Protein AF-A0AAX2IP68-F1 (afdb_monomer)

Secondary structure (DSSP, 8-state):
--HHHHHHHHHHHHHHHT---HHHHHHHHHHHHHHT-----PPPHHHHHHHHHHHHHHHTT----HHHHHHHHHHHHHT-

Solvent-accessible surface area (backbone atoms only — not comparable to full-atom values): 4883 Å² total; per-residue (Å²): 135,54,74,66,56,53,52,53,53,52,52,51,52,54,56,58,72,71,59,80,57,64,67,61,54,49,52,55,48,54,51,50,54,56,76,65,49,81,69,76,86,76,76,52,69,71,57,50,52,50,51,54,48,53,53,50,29,57,76,69,66,65,65,78,52,74,66,58,50,50,52,53,51,54,49,61,65,69,76,109

Mean predicted aligned error: 9.47 Å

Organism: NCBI:txid246

Structure (mmCIF, N/CA/C/O backbone):
data_AF-A0AAX2IP68-F1
#
_entry.id   AF-A0AAX2IP68-F1
#
loop_
_atom_site.group_PDB
_atom_site.id
_atom_site.type_symbol
_atom_site.label_atom_id
_atom_site.label_alt_id
_atom_site.label_comp_id
_atom_site.label_asym_id
_atom_site.label_entity_id
_atom_site.label_seq_id
_atom_site.pdbx_PDB_ins_code
_atom_site.Cartn_x
_atom_site.Cartn_y
_atom_site.Cartn_z
_atom_site.occupancy
_atom_site.B_iso_or_equiv
_atom_site.auth_seq_id
_atom_site.auth_comp_id
_atom_site.auth_asym_id
_atom_site.auth_atom_id
_atom_site.pdbx_PDB_model_num
ATOM 1 N N . MET A 1 1 ? 8.711 26.628 -11.287 1.00 63.94 1 MET A N 1
ATOM 2 C CA . MET A 1 1 ? 9.857 25.740 -11.542 1.00 63.94 1 MET A CA 1
ATOM 3 C C . MET A 1 1 ? 11.120 26.574 -11.478 1.00 63.94 1 MET A C 1
ATOM 5 O O . MET A 1 1 ? 11.203 27.569 -12.193 1.00 63.94 1 MET A O 1
ATOM 9 N N . SER A 1 2 ? 12.040 26.242 -10.579 1.00 90.75 2 SER A N 1
ATOM 10 C CA . SER A 1 2 ? 13.324 26.932 -10.442 1.00 90.75 2 SER A CA 1
ATOM 11 C C . SER A 1 2 ? 14.317 26.485 -11.522 1.00 90.75 2 SER A C 1
ATOM 13 O O . SER A 1 2 ? 14.196 25.401 -12.094 1.00 90.75 2 SER A O 1
ATOM 15 N N . THR A 1 3 ? 15.337 27.301 -11.795 1.00 90.25 3 THR A N 1
ATOM 16 C CA . THR A 1 3 ? 16.428 26.935 -12.716 1.00 90.25 3 THR A CA 1
ATOM 17 C C . THR A 1 3 ? 17.141 25.651 -12.276 1.00 90.25 3 THR A C 1
ATOM 19 O O . THR A 1 3 ? 17.528 24.842 -13.115 1.00 90.25 3 THR A O 1
ATOM 22 N N . SER A 1 4 ? 17.258 25.424 -10.961 1.00 92.38 4 SER A N 1
ATOM 23 C CA . SER A 1 4 ? 17.836 24.197 -10.402 1.00 92.38 4 SER A CA 1
ATOM 24 C C . SER A 1 4 ? 16.973 22.970 -10.694 1.00 92.38 4 SER A C 1
ATOM 26 O O . SER A 1 4 ? 17.495 21.944 -11.119 1.00 92.38 4 SER A O 1
ATOM 28 N N . GLU A 1 5 ? 15.652 23.071 -10.524 1.00 93.50 5 GLU A N 1
ATOM 29 C CA . GLU A 1 5 ? 14.720 21.976 -10.832 1.00 93.50 5 GLU A CA 1
ATOM 30 C C . GLU A 1 5 ? 14.759 21.598 -12.316 1.00 93.50 5 GLU A C 1
ATOM 32 O O . GLU A 1 5 ? 14.772 20.417 -12.663 1.00 93.50 5 GLU A O 1
ATOM 37 N N . LEU A 1 6 ? 14.820 22.597 -13.203 1.00 94.44 6 LEU A N 1
ATOM 38 C CA . LEU A 1 6 ? 14.922 22.359 -14.641 1.00 94.44 6 LEU A CA 1
ATOM 39 C C . LEU A 1 6 ? 16.226 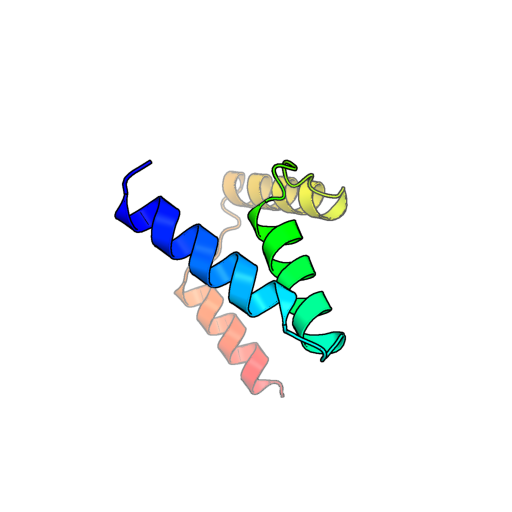21.633 -14.999 1.00 94.44 6 LEU A C 1
ATOM 41 O O . LEU 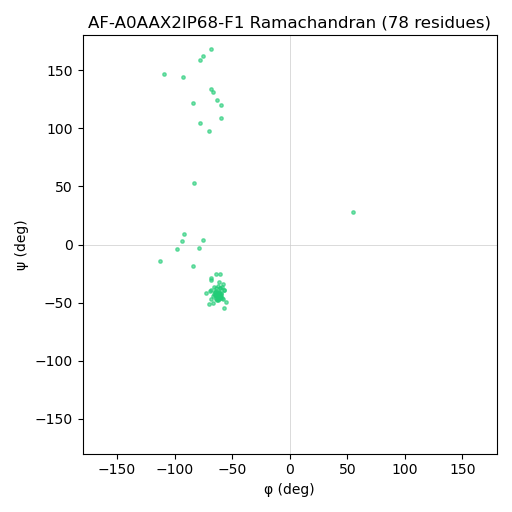A 1 6 ? 16.203 20.673 -15.769 1.00 94.44 6 LEU A O 1
ATOM 45 N N . GLN A 1 7 ? 17.348 22.057 -14.413 1.00 95.50 7 GLN A N 1
ATOM 46 C CA . GLN A 1 7 ? 18.646 21.427 -14.644 1.00 95.50 7 GLN A CA 1
ATOM 47 C C . GLN A 1 7 ? 18.664 19.971 -14.165 1.00 95.50 7 GLN A C 1
ATOM 49 O O . GLN A 1 7 ? 19.1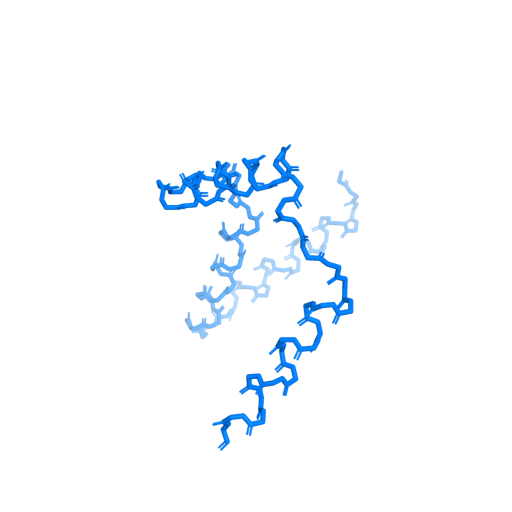60 19.099 -14.876 1.00 95.50 7 GLN A O 1
ATOM 54 N N . MET A 1 8 ? 18.081 19.695 -12.995 1.00 95.44 8 MET A N 1
ATOM 55 C CA . MET A 1 8 ? 17.949 18.333 -12.468 1.00 95.44 8 MET A CA 1
ATOM 56 C C . MET A 1 8 ? 17.111 17.449 -13.395 1.00 95.44 8 MET A C 1
ATOM 58 O O . MET A 1 8 ? 17.492 16.314 -13.679 1.00 95.44 8 MET A O 1
ATOM 62 N N . LYS A 1 9 ? 15.998 17.977 -13.920 1.00 93.75 9 LYS A N 1
ATOM 63 C CA . LYS A 1 9 ? 15.146 17.249 -14.867 1.00 93.75 9 LYS A CA 1
ATOM 64 C C . LYS A 1 9 ? 15.893 16.908 -16.159 1.00 93.75 9 LYS A C 1
ATOM 66 O O . LYS A 1 9 ? 15.786 15.784 -16.643 1.00 93.75 9 LYS A O 1
ATOM 71 N N . LEU A 1 10 ? 16.655 17.855 -16.707 1.00 96.62 10 LEU A N 1
ATOM 72 C CA . LEU A 1 10 ? 17.444 17.642 -17.923 1.00 96.62 10 LEU A CA 1
ATOM 73 C C . LEU A 1 10 ? 18.566 16.614 -17.717 1.00 96.62 10 LEU A C 1
ATOM 75 O O . LEU A 1 10 ? 18.751 15.749 -18.571 1.00 96.62 10 LEU A O 1
ATOM 79 N N . ASP A 1 11 ? 19.278 16.666 -16.585 1.00 96.44 11 ASP A N 1
ATOM 80 C CA . ASP A 1 11 ? 20.313 15.674 -16.254 1.00 96.44 11 ASP A CA 1
ATOM 81 C C . ASP A 1 11 ? 19.723 14.260 -16.165 1.00 96.44 11 ASP A C 1
ATOM 83 O O . ASP A 1 11 ? 20.258 13.319 -16.753 1.00 96.44 11 ASP A O 1
ATOM 87 N N . LEU A 1 12 ? 18.569 14.116 -15.508 1.00 94.31 12 LEU A N 1
ATOM 88 C CA . LEU A 1 12 ? 17.884 12.832 -15.385 1.00 94.31 12 LEU A CA 1
ATOM 89 C C . LEU A 1 12 ? 17.456 12.270 -16.749 1.00 94.31 12 LEU A C 1
ATOM 91 O O . LEU A 1 12 ? 17.705 11.097 -17.027 1.00 94.31 12 LEU A O 1
ATOM 95 N N . ILE A 1 13 ? 16.866 13.100 -17.618 1.00 95.00 13 ILE A N 1
ATOM 96 C CA . ILE A 1 13 ? 16.473 12.696 -18.979 1.00 95.00 13 ILE A CA 1
ATOM 97 C C . ILE A 1 13 ? 17.688 12.186 -19.758 1.00 95.00 13 ILE A C 1
ATOM 99 O O . ILE A 1 13 ? 17.626 11.114 -20.361 1.00 95.00 13 ILE A O 1
ATOM 103 N N . ASN A 1 14 ? 18.806 12.915 -19.706 1.00 96.38 14 ASN A N 1
ATOM 104 C CA . ASN A 1 14 ? 20.026 12.519 -20.403 1.00 96.38 14 ASN A CA 1
ATOM 105 C C . ASN A 1 14 ? 20.559 11.177 -19.890 1.00 96.38 14 ASN A C 1
ATOM 107 O O . ASN A 1 14 ? 20.875 10.304 -20.698 1.00 96.38 14 ASN A O 1
ATOM 111 N N . ARG A 1 15 ? 20.600 10.970 -18.568 1.00 94.31 15 ARG A N 1
ATOM 112 C CA . ARG A 1 15 ? 21.030 9.693 -1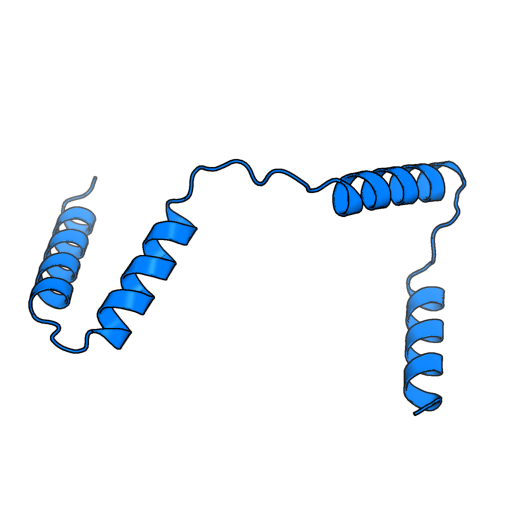7.975 1.00 94.31 15 ARG A CA 1
ATOM 113 C C . ARG A 1 15 ? 20.148 8.531 -18.409 1.00 94.31 15 ARG A C 1
ATOM 115 O O . ARG A 1 15 ? 20.677 7.490 -18.781 1.00 94.31 15 ARG A O 1
ATOM 122 N N . ILE A 1 16 ? 18.827 8.710 -18.399 1.00 93.81 16 ILE A N 1
ATOM 123 C CA . ILE A 1 16 ? 17.888 7.671 -18.834 1.00 93.81 16 ILE A CA 1
ATOM 124 C C . ILE A 1 16 ? 18.079 7.365 -20.325 1.00 93.81 16 ILE A C 1
ATOM 126 O O . ILE A 1 16 ? 18.075 6.200 -20.708 1.00 93.81 16 ILE A O 1
ATOM 130 N N . SER A 1 17 ? 18.307 8.385 -21.159 1.00 94.12 17 SER A N 1
ATOM 131 C CA . SER A 1 17 ? 18.428 8.214 -22.615 1.00 94.12 17 SER A CA 1
ATOM 132 C C . SER A 1 17 ? 19.619 7.358 -23.061 1.00 94.12 17 SER A C 1
ATOM 134 O O . SER A 1 17 ? 19.569 6.769 -24.137 1.00 94.12 17 SER A O 1
ATOM 136 N N . ILE A 1 18 ? 20.677 7.279 -22.245 1.00 96.25 18 ILE A N 1
ATOM 137 C CA . ILE A 1 18 ? 21.883 6.492 -22.542 1.00 96.25 18 ILE A CA 1
ATOM 138 C C . ILE A 1 18 ? 21.888 5.113 -21.865 1.00 96.25 18 ILE A C 1
ATOM 140 O O . ILE A 1 18 ? 22.830 4.342 -22.061 1.00 96.25 18 ILE A O 1
ATOM 144 N N . LEU A 1 19 ? 20.877 4.794 -21.044 1.00 95.00 19 LEU A N 1
ATOM 145 C CA . LEU A 1 19 ? 20.744 3.466 -20.446 1.00 95.00 19 LEU A CA 1
ATOM 146 C C . LEU A 1 19 ? 20.421 2.436 -21.532 1.00 95.00 19 LEU A C 1
ATOM 148 O O . LEU A 1 19 ? 19.524 2.632 -22.343 1.00 95.00 19 LEU A O 1
ATOM 152 N N . ASN A 1 20 ? 21.126 1.304 -21.492 1.00 94.00 20 ASN A N 1
ATOM 153 C CA . ASN A 1 20 ? 20.903 0.178 -22.405 1.00 94.00 20 ASN A CA 1
ATOM 154 C C . ASN A 1 20 ? 20.348 -1.070 -21.696 1.00 94.00 20 ASN A C 1
ATOM 156 O O . ASN A 1 20 ? 19.883 -1.996 -22.358 1.00 94.00 20 ASN A O 1
ATOM 160 N N . ASP A 1 21 ? 20.397 -1.122 -20.358 1.00 96.31 21 ASP A N 1
ATOM 161 C CA . ASP A 1 21 ? 19.826 -2.238 -19.601 1.00 96.31 21 ASP A CA 1
ATOM 162 C C . ASP A 1 21 ? 18.306 -2.075 -19.511 1.00 96.31 21 ASP A C 1
ATOM 164 O O . ASP A 1 21 ? 17.776 -1.262 -18.750 1.00 96.31 21 ASP A O 1
ATOM 168 N N . THR A 1 22 ? 17.601 -2.874 -20.304 1.00 94.50 22 THR A N 1
ATOM 169 C CA . THR A 1 22 ? 16.138 -2.871 -20.384 1.00 94.50 22 THR A CA 1
ATOM 170 C C . THR A 1 22 ? 15.459 -3.198 -19.056 1.00 94.50 22 THR A C 1
ATOM 172 O O . THR A 1 22 ? 14.334 -2.749 -18.841 1.00 94.50 22 THR A O 1
ATOM 175 N N . ARG A 1 23 ? 16.125 -3.919 -18.142 1.00 96.62 23 ARG A N 1
ATOM 176 C CA . ARG A 1 23 ? 15.585 -4.211 -16.805 1.00 96.62 23 ARG A CA 1
ATOM 177 C C . ARG A 1 23 ? 15.519 -2.943 -15.963 1.00 96.62 23 ARG A C 1
ATOM 179 O O . ARG A 1 23 ? 14.468 -2.638 -15.416 1.00 96.62 23 ARG A O 1
ATOM 186 N N . ILE A 1 24 ? 16.599 -2.158 -15.958 1.00 95.06 24 ILE A N 1
ATOM 187 C CA . ILE A 1 24 ? 16.665 -0.885 -15.227 1.00 95.06 24 ILE A CA 1
ATOM 188 C C . ILE A 1 24 ? 15.652 0.115 -15.801 1.00 95.06 24 ILE A C 1
ATOM 190 O O . ILE A 1 24 ? 14.937 0.777 -15.054 1.00 95.06 24 ILE A O 1
ATOM 194 N N . ILE A 1 25 ? 15.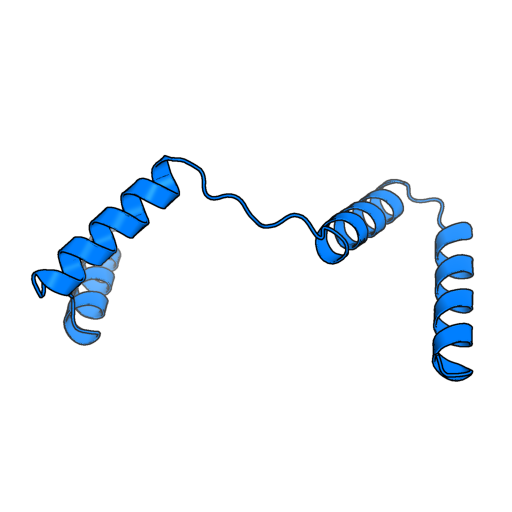543 0.203 -17.131 1.00 94.56 25 ILE A N 1
ATOM 195 C CA . ILE A 1 25 ? 14.559 1.081 -17.789 1.00 94.56 25 ILE A CA 1
ATOM 196 C C . ILE A 1 25 ? 13.131 0.701 -17.380 1.00 94.56 25 ILE A C 1
ATOM 198 O O . ILE A 1 25 ? 12.307 1.578 -17.123 1.00 94.56 25 ILE A O 1
ATOM 202 N N . LYS A 1 26 ? 12.840 -0.602 -17.306 1.00 96.00 26 LYS A N 1
ATOM 203 C CA . LYS A 1 26 ? 11.533 -1.106 -16.886 1.00 96.00 26 LYS A CA 1
ATOM 204 C C . LYS A 1 26 ? 11.223 -0.733 -15.434 1.00 96.00 26 LYS A C 1
ATOM 206 O O . LYS A 1 26 ? 10.134 -0.231 -15.187 1.00 96.00 26 LYS A O 1
ATOM 211 N N . GLU A 1 27 ? 12.166 -0.912 -14.515 1.00 95.81 27 GLU A N 1
ATOM 212 C CA . GLU A 1 27 ? 11.982 -0.547 -13.102 1.00 95.81 27 GLU A CA 1
ATOM 213 C C . GLU A 1 27 ? 11.740 0.960 -12.922 1.00 95.81 27 GLU A C 1
ATOM 215 O O . GLU A 1 27 ? 10.818 1.358 -12.214 1.00 95.81 27 GLU A O 1
ATOM 220 N N . ILE A 1 28 ? 12.507 1.810 -13.620 1.00 94.31 28 ILE A N 1
ATOM 221 C CA . ILE A 1 28 ? 12.296 3.269 -13.606 1.00 94.31 28 ILE A CA 1
ATOM 222 C C . ILE A 1 28 ? 10.895 3.613 -14.121 1.00 94.31 28 ILE A C 1
ATOM 224 O O . ILE A 1 28 ? 10.218 4.463 -13.546 1.00 94.31 28 ILE A O 1
ATOM 228 N N . LYS A 1 29 ? 10.452 2.955 -15.198 1.00 93.31 29 LYS A N 1
ATOM 229 C CA . LYS A 1 29 ? 9.112 3.158 -15.753 1.00 93.31 29 LYS A CA 1
ATOM 230 C C . LYS A 1 29 ? 8.027 2.752 -14.756 1.00 93.31 29 LYS A C 1
ATOM 232 O O . LYS A 1 29 ? 7.105 3.526 -14.556 1.00 93.31 29 LYS A O 1
ATOM 237 N N . GLU A 1 30 ? 8.132 1.578 -14.139 1.00 93.88 30 GLU A N 1
ATOM 238 C CA . GLU A 1 30 ? 7.146 1.092 -13.164 1.00 93.88 30 GLU A CA 1
ATOM 239 C C . GLU A 1 30 ? 7.050 2.014 -11.943 1.00 93.88 30 GLU A C 1
ATOM 241 O O . GLU A 1 30 ? 5.946 2.326 -11.505 1.00 93.88 30 GLU A O 1
ATOM 246 N N . LEU A 1 31 ? 8.185 2.513 -11.444 1.00 93.75 31 LEU A N 1
ATOM 247 C CA . LEU A 1 31 ? 8.205 3.492 -10.360 1.00 93.75 31 LEU A CA 1
ATOM 248 C C . LEU A 1 31 ? 7.509 4.799 -10.760 1.00 93.75 31 LEU A C 1
ATOM 250 O O . LEU A 1 31 ? 6.678 5.304 -10.014 1.00 93.75 31 LEU A O 1
ATOM 254 N N . LEU A 1 32 ? 7.833 5.348 -11.935 1.00 92.31 32 LEU A N 1
ATOM 255 C CA . LEU A 1 32 ? 7.206 6.582 -12.415 1.00 92.31 32 LEU A CA 1
ATOM 256 C C . LEU A 1 32 ? 5.712 6.396 -12.677 1.00 92.31 32 LEU A C 1
ATOM 258 O O . LEU A 1 32 ? 4.936 7.274 -12.324 1.00 92.31 32 LEU A O 1
ATOM 262 N N . ASP A 1 33 ? 5.309 5.269 -13.264 1.00 90.75 33 ASP A N 1
ATOM 263 C CA . ASP A 1 33 ? 3.901 4.945 -13.484 1.00 90.75 33 ASP A CA 1
ATOM 264 C C . ASP A 1 33 ? 3.142 4.857 -12.158 1.00 90.75 33 ASP A C 1
ATOM 266 O O . ASP A 1 33 ? 2.001 5.292 -12.111 1.00 90.75 33 ASP A O 1
ATOM 270 N N . PHE A 1 34 ? 3.761 4.318 -11.100 1.00 88.00 34 PHE A N 1
ATOM 271 C CA . PHE A 1 34 ? 3.172 4.218 -9.764 1.00 88.00 34 PHE A CA 1
ATOM 272 C C . PHE A 1 34 ? 3.044 5.582 -9.074 1.00 88.00 34 PHE A C 1
ATOM 274 O O . PHE A 1 34 ? 1.964 5.933 -8.609 1.00 88.00 34 PHE A O 1
ATOM 281 N N . GLU A 1 35 ? 4.124 6.364 -9.023 1.00 89.31 35 GLU A N 1
ATOM 282 C CA . GLU A 1 35 ? 4.144 7.674 -8.349 1.00 89.31 35 GLU A CA 1
ATOM 283 C C . GLU A 1 35 ? 3.276 8.716 -9.068 1.00 89.31 35 GLU A C 1
ATOM 285 O O . GLU A 1 35 ? 2.734 9.628 -8.445 1.00 89.31 35 GLU A O 1
ATOM 290 N N . LEU A 1 36 ? 3.155 8.595 -10.393 1.00 88.81 36 LEU A N 1
ATOM 291 C CA . LEU A 1 36 ? 2.309 9.453 -11.221 1.00 88.81 36 LEU A CA 1
ATOM 292 C C . LEU A 1 36 ? 0.916 8.855 -11.447 1.00 88.81 36 LEU A C 1
ATOM 294 O O . LEU A 1 36 ? 0.128 9.451 -12.187 1.00 88.81 36 LEU A O 1
ATOM 298 N N . ASP A 1 37 ? 0.599 7.699 -10.850 1.00 86.75 37 ASP A N 1
ATOM 299 C CA . ASP A 1 37 ? -0.752 7.158 -10.925 1.00 86.75 37 ASP A CA 1
ATOM 300 C C . ASP A 1 37 ? -1.677 8.036 -10.079 1.00 86.75 37 ASP A C 1
ATOM 302 O O . ASP A 1 37 ? -1.788 7.896 -8.864 1.00 86.75 37 ASP A O 1
ATOM 306 N N . GLU A 1 38 ? -2.380 8.954 -10.736 1.00 76.56 38 GLU A N 1
ATOM 307 C CA . GLU A 1 38 ? -3.424 9.767 -10.107 1.00 76.56 38 GLU A CA 1
ATOM 308 C C . GLU A 1 38 ? -4.719 8.969 -9.871 1.00 76.56 38 GLU A C 1
ATOM 310 O O . GLU A 1 38 ? -5.732 9.531 -9.441 1.00 76.56 38 GLU A O 1
ATOM 315 N N . LYS A 1 39 ? -4.738 7.660 -10.173 1.00 75.62 39 LYS A N 1
ATOM 316 C CA . LYS A 1 39 ? -5.920 6.836 -9.928 1.00 75.62 39 LYS A CA 1
ATOM 317 C C . LYS A 1 39 ? -6.218 6.789 -8.434 1.00 75.62 39 LYS A C 1
ATOM 319 O O . LYS A 1 39 ? -5.412 6.361 -7.611 1.00 75.62 39 LYS A O 1
ATOM 324 N N . VAL A 1 40 ? -7.443 7.177 -8.096 1.00 75.00 40 VAL A N 1
ATOM 325 C CA . VAL A 1 40 ? -8.012 6.916 -6.777 1.00 75.00 40 VAL A CA 1
ATOM 326 C C . VAL A 1 40 ? -8.031 5.403 -6.587 1.00 75.00 40 VAL A C 1
ATOM 328 O O . VAL A 1 40 ? -8.648 4.689 -7.375 1.00 75.00 40 VAL A O 1
ATOM 331 N N . TYR A 1 41 ? -7.345 4.913 -5.554 1.00 78.94 41 TYR A N 1
ATOM 332 C CA . TYR A 1 41 ? -7.377 3.499 -5.202 1.00 78.94 41 TYR A CA 1
ATOM 333 C C . TYR A 1 41 ? -8.815 3.085 -4.892 1.00 78.94 41 TYR A C 1
ATOM 335 O O . TYR A 1 41 ? -9.390 3.466 -3.870 1.00 78.94 41 TYR A O 1
ATOM 343 N N . GLU A 1 42 ? -9.404 2.298 -5.786 1.00 86.44 42 GLU A N 1
ATOM 344 C CA . GLU A 1 42 ? -10.723 1.731 -5.568 1.00 86.44 42 GLU A CA 1
ATOM 345 C C . GLU A 1 42 ? -10.605 0.461 -4.735 1.00 86.44 42 GLU A C 1
ATOM 347 O O . GLU A 1 42 ? -9.941 -0.506 -5.111 1.00 86.44 42 GLU A O 1
ATOM 352 N N . LEU A 1 43 ? -11.286 0.456 -3.593 1.00 92.50 43 LEU A N 1
ATOM 353 C CA . LEU A 1 43 ? -11.374 -0.737 -2.771 1.00 92.50 43 LEU A CA 1
ATOM 354 C C . LEU A 1 43 ? -12.170 -1.819 -3.502 1.00 92.50 43 LEU A C 1
ATOM 356 O O . LEU A 1 43 ? -13.295 -1.584 -3.971 1.00 92.50 43 LEU A O 1
ATOM 360 N N . ASN A 1 44 ? -11.609 -3.024 -3.533 1.00 94.75 44 ASN A N 1
ATOM 361 C CA . ASN A 1 44 ? -12.344 -4.202 -3.968 1.00 94.75 44 ASN A CA 1
ATOM 362 C C . ASN A 1 44 ? -13.443 -4.560 -2.947 1.00 94.75 44 ASN A C 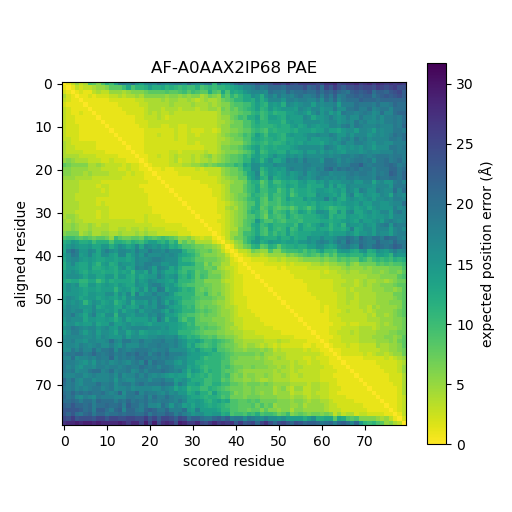1
ATOM 364 O O . ASN A 1 44 ? -13.485 -4.022 -1.838 1.00 94.75 44 ASN A O 1
ATOM 368 N N . GLN A 1 45 ? -14.354 -5.461 -3.322 1.00 96.94 45 GLN A N 1
ATOM 369 C CA . GLN A 1 45 ? -15.492 -5.802 -2.464 1.00 96.94 45 GLN A CA 1
ATOM 370 C C . GLN A 1 45 ? -15.046 -6.361 -1.107 1.00 96.94 45 GLN A C 1
ATOM 372 O O . GLN A 1 45 ? -15.509 -5.884 -0.082 1.00 96.94 45 GLN A O 1
ATOM 377 N N . SER A 1 46 ? -14.064 -7.266 -1.087 1.00 97.50 46 SER A N 1
ATOM 378 C CA . SER A 1 46 ? -13.555 -7.851 0.160 1.00 97.50 46 SER A CA 1
ATOM 379 C C . SER A 1 46 ? -12.977 -6.801 1.118 1.00 97.50 46 SER A C 1
ATOM 381 O O . SER A 1 46 ? -13.165 -6.895 2.328 1.00 97.50 46 SER A O 1
ATOM 383 N N . GLN A 1 47 ? -12.302 -5.779 0.592 1.00 97.19 47 GLN A 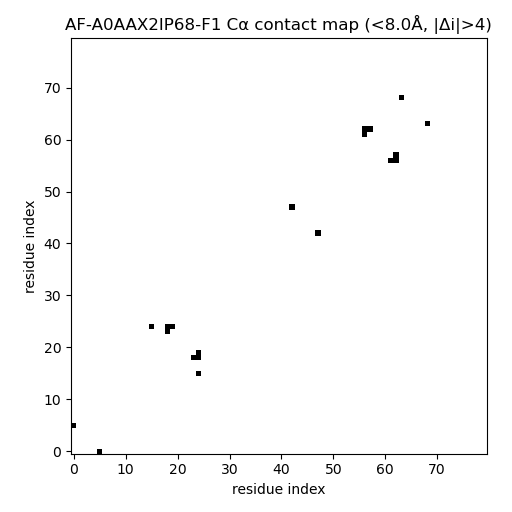N 1
ATOM 384 C CA . GLN A 1 47 ? -11.787 -4.667 1.389 1.00 97.19 47 GLN A CA 1
ATOM 385 C C . GLN A 1 47 ? -12.916 -3.784 1.927 1.00 97.19 47 GLN A C 1
ATOM 387 O O . GLN A 1 47 ? -12.860 -3.359 3.079 1.00 97.19 47 GLN A O 1
ATOM 392 N N . LYS A 1 48 ? -13.947 -3.519 1.114 1.00 97.50 48 LYS A N 1
ATOM 393 C CA . LYS A 1 48 ? -15.141 -2.778 1.550 1.00 97.50 48 LYS A CA 1
ATOM 394 C C . LYS A 1 48 ? -15.861 -3.516 2.675 1.00 97.50 48 LYS A C 1
ATOM 396 O O . LYS A 1 48 ? -16.139 -2.899 3.700 1.00 97.50 48 LYS A O 1
ATOM 401 N N . ASP A 1 49 ? -16.064 -4.820 2.511 1.00 97.94 49 ASP A N 1
ATOM 402 C CA . ASP A 1 49 ? -16.708 -5.681 3.504 1.00 97.94 49 ASP A CA 1
ATOM 403 C C . ASP A 1 49 ? -15.916 -5.675 4.820 1.00 97.94 49 ASP A C 1
ATOM 405 O O . ASP A 1 49 ? -16.488 -5.480 5.889 1.00 97.94 49 ASP A O 1
ATOM 409 N N . ARG A 1 50 ? -14.581 -5.785 4.750 1.00 97.44 50 ARG A N 1
ATOM 410 C CA . ARG A 1 50 ? -13.720 -5.747 5.941 1.00 97.44 50 ARG A CA 1
ATOM 411 C C . ARG A 1 50 ? -13.775 -4.401 6.669 1.00 97.44 50 ARG A C 1
ATOM 413 O O . ARG A 1 50 ? -13.746 -4.359 7.894 1.00 97.44 50 ARG A O 1
ATOM 420 N N . ILE A 1 51 ? -13.859 -3.291 5.936 1.00 97.00 51 ILE A N 1
ATOM 421 C CA . ILE A 1 51 ? -14.026 -1.961 6.542 1.00 97.00 51 ILE A CA 1
ATOM 422 C C . ILE A 1 51 ? -15.405 -1.828 7.193 1.00 97.00 51 ILE A C 1
ATOM 424 O O . ILE A 1 51 ? -15.524 -1.201 8.246 1.00 97.00 51 ILE A O 1
ATOM 428 N N . GLU A 1 52 ? -16.452 -2.373 6.576 1.00 97.62 52 GLU A N 1
ATOM 429 C CA . GLU A 1 52 ? -17.795 -2.370 7.155 1.00 97.62 52 GLU A CA 1
ATOM 430 C C . GLU A 1 52 ? -17.854 -3.193 8.447 1.00 97.62 52 GLU A C 1
ATOM 432 O O . GLU A 1 52 ? -18.388 -2.715 9.450 1.00 97.62 52 GLU A O 1
ATOM 437 N N . GLU A 1 53 ? -17.233 -4.370 8.453 1.00 97.62 53 GLU A N 1
ATOM 438 C CA . GLU A 1 53 ? -17.055 -5.209 9.638 1.00 97.62 53 GLU A CA 1
ATOM 439 C C . GLU A 1 53 ? -16.330 -4.450 10.755 1.00 97.62 53 GLU A C 1
ATOM 441 O O . GLU A 1 53 ? -16.907 -4.264 11.824 1.00 97.62 53 GLU A O 1
ATOM 446 N N . ALA A 1 54 ? -15.152 -3.879 10.480 1.00 96.56 54 ALA A N 1
ATOM 447 C CA . ALA A 1 54 ? -14.383 -3.115 11.467 1.00 96.56 54 ALA A CA 1
ATOM 448 C C . ALA A 1 54 ? -15.165 -1.915 12.039 1.00 96.56 54 ALA A C 1
ATOM 450 O O . ALA A 1 54 ? -15.081 -1.587 13.225 1.00 96.56 54 ALA A O 1
ATOM 451 N N . ARG A 1 55 ? -15.978 -1.244 11.210 1.00 97.31 55 ARG A N 1
ATOM 452 C CA . ARG A 1 55 ? -16.868 -0.164 11.673 1.00 97.31 55 ARG A CA 1
ATOM 453 C C . ARG A 1 55 ? -17.948 -0.679 12.620 1.00 97.31 55 ARG A C 1
ATOM 455 O O . ARG A 1 55 ? -18.329 0.047 13.538 1.00 97.31 55 ARG A O 1
ATOM 462 N N . ASN A 1 56 ? -18.475 -1.876 12.383 1.00 97.69 56 ASN A N 1
ATOM 463 C CA . ASN A 1 56 ? -19.466 -2.498 13.256 1.00 97.69 56 ASN A CA 1
ATOM 464 C C . ASN A 1 56 ? -18.827 -2.989 14.559 1.00 97.69 56 ASN A C 1
ATOM 466 O O . ASN A 1 56 ? -19.380 -2.723 15.623 1.00 97.69 56 ASN A O 1
ATOM 470 N N . GLU A 1 57 ? -17.641 -3.592 14.494 1.00 97.25 57 GLU A N 1
ATOM 471 C CA . GLU A 1 57 ? -16.856 -3.988 15.667 1.00 97.25 57 GLU A CA 1
ATOM 472 C C . GLU A 1 57 ? -16.599 -2.793 16.589 1.00 97.25 57 GLU A C 1
ATOM 474 O O . GLU A 1 57 ? -16.923 -2.838 17.776 1.00 97.25 57 GLU A O 1
ATOM 479 N N . TYR A 1 58 ? -16.135 -1.669 16.029 1.00 95.69 58 TYR A N 1
ATOM 480 C CA . TYR A 1 58 ? -15.914 -0.441 16.791 1.00 95.69 58 TYR A CA 1
ATOM 481 C C . TYR A 1 58 ? -17.195 0.071 17.469 1.00 95.69 58 TYR A C 1
ATOM 483 O O . TYR A 1 58 ? -17.185 0.397 18.656 1.00 95.69 58 TYR A O 1
ATOM 491 N N . LYS A 1 59 ? -18.325 0.108 16.745 1.00 96.75 59 LYS A N 1
ATOM 492 C CA . LYS A 1 59 ? -19.626 0.530 17.305 1.00 96.75 59 LYS A CA 1
ATOM 493 C C . LYS A 1 59 ? -20.097 -0.368 18.447 1.00 96.75 59 LYS A C 1
ATOM 495 O O . LYS A 1 59 ? -20.761 0.117 19.358 1.00 96.75 59 LYS A O 1
ATOM 500 N N . ASN A 1 60 ? -19.764 -1.652 18.387 1.00 97.19 60 ASN A N 1
ATOM 501 C CA . ASN A 1 60 ? -20.149 -2.652 19.376 1.00 97.19 60 ASN A CA 1
ATOM 502 C C . ASN A 1 60 ? -19.102 -2.829 20.489 1.00 97.19 60 ASN A C 1
ATOM 504 O O . ASN A 1 60 ? -19.227 -3.761 21.280 1.00 97.19 60 ASN A O 1
ATOM 508 N N . ALA A 1 61 ? -18.079 -1.966 20.550 1.00 94.69 61 ALA A N 1
ATOM 509 C CA . ALA A 1 61 ? -16.946 -2.085 21.471 1.00 94.69 61 ALA A CA 1
ATOM 510 C C . ALA A 1 61 ? -16.212 -3.442 21.383 1.00 94.69 61 ALA A C 1
ATOM 512 O O . ALA A 1 61 ? -15.598 -3.890 22.347 1.00 94.69 61 ALA A O 1
ATOM 513 N N . GLN A 1 62 ? -16.246 -4.086 20.213 1.00 95.81 62 GLN A N 1
ATOM 514 C CA . GLN A 1 62 ? -15.487 -5.297 19.891 1.00 95.81 62 GLN A CA 1
ATOM 515 C C . GLN A 1 62 ? -14.069 -4.914 19.449 1.00 95.81 62 GLN A C 1
ATOM 517 O O . GLN A 1 62 ? -13.619 -5.254 18.362 1.00 95.81 62 GLN A O 1
ATOM 522 N N . THR A 1 63 ? -13.386 -4.131 20.278 1.00 92.38 63 THR A N 1
ATOM 523 C CA . THR A 1 63 ? -12.012 -3.681 20.041 1.00 92.38 63 THR A CA 1
ATOM 524 C C . THR A 1 63 ? -11.070 -4.368 21.013 1.00 92.38 63 THR A C 1
ATOM 526 O O . THR A 1 63 ? -11.434 -4.585 22.167 1.00 92.38 63 THR A O 1
ATOM 529 N N . LEU A 1 64 ? -9.849 -4.640 20.573 1.00 93.25 64 LEU A N 1
ATOM 530 C CA . LEU A 1 64 ? -8.788 -5.164 21.428 1.00 93.25 64 LEU A CA 1
ATOM 531 C C . LEU A 1 64 ? -7.954 -4.014 21.989 1.00 93.25 64 LEU A C 1
ATOM 533 O O . LEU A 1 64 ? -7.727 -3.011 21.304 1.00 93.25 64 LEU A O 1
ATOM 537 N N . THR A 1 65 ? -7.489 -4.156 23.229 1.00 95.06 65 THR A N 1
ATOM 538 C CA . THR A 1 65 ? -6.433 -3.282 23.738 1.00 95.06 65 THR A CA 1
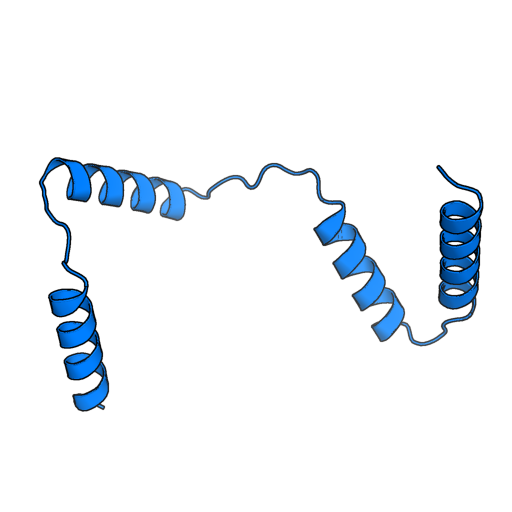ATOM 539 C C . THR A 1 65 ? -5.088 -3.689 23.140 1.00 95.06 65 THR A C 1
ATOM 541 O O . THR A 1 65 ? -4.922 -4.797 22.630 1.00 95.06 65 THR A O 1
ATOM 544 N N . GLU A 1 66 ? -4.107 -2.792 23.210 1.00 95.00 66 GLU A N 1
ATOM 545 C CA . GLU A 1 66 ? -2.734 -3.107 22.807 1.00 95.00 66 GLU A CA 1
ATOM 546 C C . GLU A 1 66 ? -2.176 -4.310 23.586 1.00 95.00 66 GLU A C 1
ATOM 548 O O . GLU A 1 66 ? -1.514 -5.168 23.008 1.00 95.00 66 GLU A O 1
ATOM 553 N N . GLU A 1 67 ? -2.483 -4.407 24.883 1.00 97.25 67 GLU A N 1
ATOM 554 C CA . GLU A 1 67 ? -2.063 -5.528 25.726 1.00 97.25 67 GLU A CA 1
ATOM 555 C C . GLU A 1 67 ? -2.693 -6.849 25.264 1.00 97.25 67 GLU A C 1
ATOM 557 O O . GLU A 1 67 ? -1.977 -7.835 25.091 1.00 97.25 67 GLU A O 1
ATOM 562 N N . ASP A 1 68 ? -4.003 -6.863 24.996 1.00 95.75 68 ASP A N 1
ATOM 563 C CA . ASP A 1 68 ? -4.700 -8.059 24.506 1.00 95.75 68 ASP A CA 1
ATOM 564 C C . ASP A 1 68 ? -4.144 -8.518 23.153 1.00 95.75 68 ASP A C 1
ATOM 566 O O . ASP A 1 68 ? -3.851 -9.701 22.970 1.00 95.75 68 ASP A O 1
ATOM 570 N N . ALA A 1 69 ? -3.933 -7.577 22.228 1.00 95.00 69 ALA A N 1
ATOM 571 C CA . ALA A 1 69 ? -3.390 -7.868 20.906 1.00 95.00 69 ALA A CA 1
ATOM 572 C C . ALA A 1 69 ? -1.960 -8.431 20.984 1.00 95.00 69 ALA A C 1
ATOM 574 O O . ALA A 1 69 ? -1.639 -9.412 20.313 1.00 95.00 69 ALA A O 1
ATOM 575 N N . ASN A 1 70 ? -1.104 -7.853 21.832 1.00 96.94 70 ASN A N 1
ATOM 576 C CA . ASN A 1 70 ? 0.260 -8.345 22.031 1.00 96.94 70 ASN A CA 1
ATOM 577 C C . ASN A 1 70 ? 0.273 -9.743 22.663 1.00 96.94 70 ASN A C 1
ATOM 579 O O . ASN A 1 70 ? 1.041 -10.602 22.233 1.00 96.94 70 ASN A O 1
ATOM 583 N N . ASN A 1 71 ? -0.605 -9.996 23.636 1.00 96.75 71 ASN A N 1
ATOM 584 C CA . ASN A 1 71 ? -0.735 -11.310 24.258 1.00 96.75 71 ASN A CA 1
ATOM 585 C C . ASN A 1 71 ? -1.166 -12.386 23.247 1.00 96.75 71 ASN A C 1
ATOM 587 O O . ASN A 1 71 ? -0.631 -13.496 23.277 1.00 96.75 71 ASN A O 1
ATOM 591 N N . GLU A 1 72 ? -2.096 -12.071 22.342 1.00 95.19 72 GLU A N 1
ATOM 592 C CA . GLU A 1 72 ? -2.535 -12.987 21.281 1.00 95.19 72 GLU A CA 1
ATOM 593 C C . GLU A 1 72 ? -1.399 -13.292 20.289 1.00 95.19 72 GLU A C 1
ATOM 595 O O . GLU A 1 72 ? -1.156 -14.455 19.954 1.00 95.19 72 GLU A O 1
ATOM 600 N N . ILE A 1 73 ? -0.637 -12.270 19.881 1.00 95.25 73 ILE A N 1
ATOM 601 C CA . ILE A 1 73 ? 0.542 -12.432 19.015 1.00 95.25 73 ILE A CA 1
ATOM 602 C C . ILE A 1 73 ? 1.594 -13.321 19.689 1.00 95.25 73 ILE A C 1
ATOM 604 O O . ILE A 1 73 ? 2.117 -14.247 19.064 1.00 95.25 73 ILE A O 1
ATOM 608 N N . ASP A 1 74 ? 1.888 -13.081 20.966 1.00 96.19 74 ASP A N 1
ATOM 609 C CA . ASP A 1 74 ? 2.855 -13.867 21.733 1.00 96.19 74 ASP A CA 1
ATOM 610 C C . ASP A 1 74 ? 2.435 -15.333 21.878 1.00 96.19 74 ASP A C 1
ATOM 612 O O . ASP A 1 74 ? 3.291 -16.222 21.878 1.00 96.19 74 ASP A O 1
ATOM 616 N N . GLN A 1 75 ? 1.135 -15.606 22.020 1.00 94.94 75 GLN A N 1
ATOM 617 C CA . GLN A 1 75 ? 0.607 -16.971 22.035 1.00 94.94 75 GLN A CA 1
ATOM 618 C C . GLN A 1 75 ? 0.786 -17.638 20.671 1.00 94.94 75 GLN A C 1
ATOM 620 O O . GLN A 1 75 ? 1.388 -18.708 20.598 1.00 94.94 75 GLN A O 1
ATOM 625 N N . TRP A 1 76 ? 0.376 -16.970 19.591 1.00 95.81 76 TRP A N 1
ATOM 626 C CA . TRP A 1 76 ? 0.527 -17.482 18.228 1.00 95.81 76 TRP A CA 1
ATOM 627 C C . TRP A 1 76 ? 1.986 -17.809 17.871 1.00 95.81 76 TRP A C 1
ATOM 629 O O . TRP A 1 76 ? 2.267 -18.828 17.239 1.00 95.81 76 TRP A O 1
ATOM 639 N N . LEU A 1 77 ? 2.936 -16.975 18.309 1.00 94.81 77 LEU A N 1
ATOM 640 C CA . LEU A 1 77 ? 4.366 -17.204 18.090 1.00 94.81 77 LEU A CA 1
ATOM 641 C C . LEU A 1 77 ? 4.919 -18.405 18.871 1.00 94.81 77 LEU A C 1
ATOM 643 O O . LEU A 1 77 ? 5.878 -19.019 18.409 1.00 94.81 77 LEU A O 1
ATOM 647 N N . LYS A 1 78 ? 4.342 -18.740 20.032 1.00 94.19 78 LYS A N 1
ATOM 648 C CA . LYS A 1 78 ? 4.748 -19.885 20.872 1.00 94.19 78 LYS A CA 1
ATOM 649 C C . LYS A 1 78 ? 4.129 -21.213 20.433 1.00 94.19 78 LYS A C 1
ATOM 651 O O . LYS A 1 78 ? 4.619 -22.262 20.836 1.00 94.19 78 LYS A O 1
ATOM 656 N N . GLU A 1 79 ? 3.055 -21.176 19.646 1.00 87.19 79 GLU A N 1
ATOM 657 C CA . GLU A 1 79 ? 2.405 -22.367 19.077 1.00 87.19 79 GLU A CA 1
ATOM 658 C C . GLU A 1 79 ? 3.144 -22.942 17.850 1.00 87.19 79 GLU A C 1
ATOM 660 O O . GLU A 1 79 ? 2.752 -23.990 17.330 1.00 87.19 79 GLU A O 1
ATOM 665 N N . LYS A 1 80 ? 4.221 -22.286 17.399 1.00 55.44 80 LYS A N 1
ATOM 666 C CA . LYS A 1 80 ? 5.150 -22.772 16.367 1.00 55.44 80 LYS A CA 1
ATOM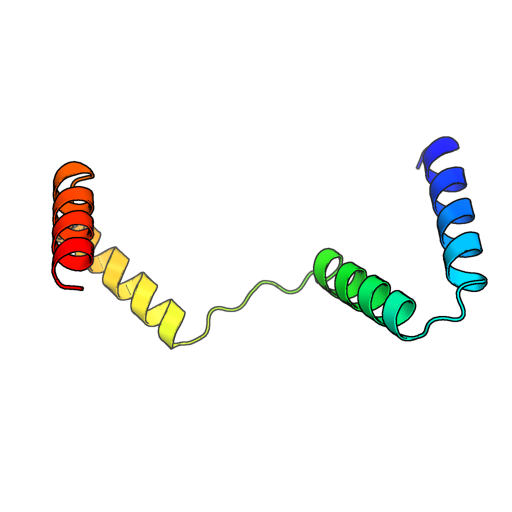 667 C C . LYS A 1 80 ? 6.435 -23.334 16.962 1.00 55.44 80 LYS A C 1
ATOM 669 O O . LYS A 1 80 ? 6.940 -24.311 16.364 1.00 55.44 80 LYS A O 1
#

Radius of gyration: 23.58 Å; Cα contacts (8 Å, |Δi|>4): 10; chains: 1; bounding box: 42×50×48 Å

Sequence (80 aa):
MSTSELQMKLDLINRISILNDTRIIKEIKELLDFELDEKVYELNQSQKDRIEEARNEYKNAQTLTEEDANNEIDQWLKEK

pLDDT: mean 92.85, std 7.13, range [55.44, 97.94]

Foldseek 3Di:
DDPVVVVVVVVVVVVLVPDDPPVVVVVVVVVCCVVPPPDDDDDDPVRVVVVVVVVVCVVVVVDDDPVRVVVVVVVVVVVD